Protein AF-A0A1T2KZH2-F1 (afdb_monomer)

Radius of gyration: 18.53 Å; Cα contacts (8 Å, |Δi|>4): 78; chains: 1; bounding box: 39×25×58 Å

Structure (mmCIF, N/CA/C/O backbone):
data_AF-A0A1T2KZH2-F1
#
_entry.id   AF-A0A1T2KZH2-F1
#
loop_
_atom_site.group_PDB
_atom_site.id
_atom_site.type_symbol
_atom_site.label_atom_id
_atom_site.label_alt_id
_atom_site.label_comp_id
_atom_site.label_asym_id
_atom_site.label_entity_id
_atom_site.label_seq_id
_atom_site.pdbx_PDB_ins_code
_atom_site.Cartn_x
_atom_site.Cartn_y
_atom_site.Cartn_z
_atom_site.occupancy
_atom_site.B_iso_or_equiv
_atom_site.auth_seq_id
_atom_site.auth_comp_id
_atom_site.auth_asym_id
_atom_site.auth_atom_id
_atom_site.pdbx_PDB_model_num
ATOM 1 N N . MET A 1 1 ? -8.357 6.797 -30.027 1.00 41.06 1 MET A N 1
ATOM 2 C CA . MET A 1 1 ? -7.483 7.976 -30.223 1.00 41.06 1 MET A CA 1
ATOM 3 C C . MET A 1 1 ? -6.919 8.495 -28.889 1.00 41.06 1 MET A C 1
ATOM 5 O O . MET A 1 1 ? -6.989 9.684 -28.628 1.00 41.06 1 MET A O 1
ATOM 9 N N . ILE A 1 2 ? -6.369 7.620 -28.033 1.00 44.28 2 ILE A N 1
ATOM 10 C CA . ILE A 1 2 ? -5.669 8.011 -26.780 1.00 44.28 2 ILE A CA 1
ATOM 11 C C . ILE A 1 2 ? -4.245 7.405 -26.737 1.00 44.28 2 ILE A C 1
ATOM 13 O O . ILE A 1 2 ? -3.409 7.819 -25.947 1.00 44.28 2 ILE A O 1
ATOM 17 N N . ALA A 1 3 ? -3.927 6.468 -27.640 1.00 39.88 3 ALA A N 1
ATOM 18 C CA . ALA A 1 3 ? -2.629 5.795 -27.687 1.00 39.88 3 ALA A CA 1
ATOM 19 C C . ALA A 1 3 ? -1.489 6.680 -28.234 1.00 39.88 3 ALA A C 1
ATOM 21 O O . ALA A 1 3 ? -0.339 6.484 -27.859 1.00 39.88 3 ALA A O 1
ATOM 22 N N . ASP A 1 4 ? -1.804 7.688 -29.054 1.00 39.19 4 ASP A N 1
ATOM 23 C CA . ASP A 1 4 ? -0.787 8.501 -29.741 1.00 39.19 4 ASP A CA 1
ATOM 24 C C . ASP A 1 4 ? -0.256 9.678 -28.904 1.00 39.19 4 ASP A C 1
ATOM 26 O O . ASP A 1 4 ? 0.669 10.361 -29.329 1.00 39.19 4 ASP A O 1
ATOM 30 N N . GLN A 1 5 ? -0.806 9.925 -27.708 1.00 44.72 5 GLN A N 1
ATOM 31 C CA . GLN A 1 5 ? -0.336 11.000 -26.817 1.00 44.72 5 GLN A CA 1
ATOM 32 C C . GLN A 1 5 ? 0.676 10.533 -25.761 1.00 44.72 5 GLN A C 1
ATOM 34 O O . GLN A 1 5 ? 1.240 11.366 -25.061 1.00 44.72 5 GLN A O 1
ATOM 39 N N . ILE A 1 6 ? 0.936 9.226 -25.649 1.00 50.56 6 ILE A N 1
ATOM 40 C CA . ILE A 1 6 ? 1.864 8.666 -24.647 1.00 50.56 6 ILE A CA 1
ATOM 41 C C . ILE A 1 6 ? 3.301 8.560 -25.201 1.00 50.56 6 ILE A C 1
ATOM 43 O O . ILE A 1 6 ? 4.255 8.428 -24.442 1.00 50.56 6 ILE A O 1
ATOM 47 N N . TYR A 1 7 ? 3.485 8.662 -26.522 1.00 43.28 7 TYR A N 1
ATOM 48 C CA . TYR A 1 7 ? 4.740 8.323 -27.206 1.00 43.28 7 TYR A CA 1
ATOM 49 C C . TYR A 1 7 ? 5.590 9.523 -27.655 1.00 43.28 7 TYR A C 1
ATOM 51 O O . TYR A 1 7 ? 6.312 9.437 -28.646 1.00 43.28 7 TYR A O 1
ATOM 59 N N . ASN A 1 8 ? 5.586 10.623 -26.900 1.00 46.41 8 ASN A N 1
ATOM 60 C CA . ASN A 1 8 ? 6.708 11.559 -26.960 1.00 46.41 8 ASN A CA 1
ATOM 61 C C . ASN A 1 8 ? 7.781 11.064 -25.984 1.00 46.41 8 ASN A C 1
ATOM 63 O O . ASN A 1 8 ? 7.705 11.275 -24.778 1.00 46.41 8 ASN A O 1
ATOM 67 N N . MET A 1 9 ? 8.789 10.370 -26.517 1.00 45.16 9 MET A N 1
ATOM 68 C CA . MET A 1 9 ? 9.923 9.786 -25.780 1.00 45.16 9 MET A CA 1
ATOM 69 C C . MET A 1 9 ? 10.844 10.819 -25.081 1.00 45.16 9 MET A C 1
ATOM 71 O O . MET A 1 9 ? 11.947 10.472 -24.668 1.00 45.16 9 MET A O 1
ATOM 75 N N . GLU A 1 10 ? 10.400 12.066 -24.916 1.00 46.16 10 GLU A N 1
ATOM 76 C CA . GLU A 1 10 ? 11.079 13.119 -24.150 1.00 46.16 10 GLU A CA 1
ATOM 77 C C . GLU A 1 10 ? 10.524 13.264 -22.713 1.00 46.16 10 GLU A C 1
ATOM 79 O O . GLU A 1 10 ? 11.166 13.883 -21.866 1.00 46.16 10 GLU A O 1
ATOM 84 N N . ASP A 1 11 ? 9.406 12.605 -22.374 1.00 49.41 11 ASP A N 1
ATOM 85 C CA . ASP A 1 11 ? 8.724 12.737 -21.074 1.00 49.41 11 ASP A CA 1
ATOM 86 C C . ASP A 1 11 ? 9.118 11.661 -20.035 1.00 49.41 11 ASP A C 1
ATOM 88 O O . ASP A 1 11 ? 8.277 11.096 -19.328 1.00 49.41 11 ASP A O 1
ATOM 92 N N . GLY A 1 12 ? 10.420 11.394 -19.879 1.00 52.72 12 GLY A N 1
ATOM 93 C CA . GLY A 1 12 ? 10.960 10.530 -18.810 1.00 52.72 12 GLY A CA 1
ATOM 94 C C . GLY A 1 12 ? 10.421 10.811 -17.384 1.00 52.72 12 GLY A C 1
ATOM 95 O O . GLY A 1 12 ? 10.177 9.856 -16.640 1.00 52.72 12 GLY A O 1
ATOM 96 N N . PRO A 1 13 ? 10.152 12.075 -16.988 1.00 58.41 13 PRO A N 1
ATOM 97 C CA . PRO A 1 13 ? 9.546 12.392 -15.691 1.00 58.41 13 PRO A CA 1
ATOM 98 C C . PRO A 1 13 ? 8.093 11.911 -15.536 1.00 58.41 13 PRO A C 1
ATOM 100 O O . PRO A 1 13 ? 7.669 11.604 -14.423 1.00 58.41 13 PRO A O 1
ATOM 103 N N . CYS A 1 14 ? 7.324 11.827 -16.629 1.00 70.25 14 CYS A N 1
ATOM 104 C CA . CYS A 1 14 ? 5.892 11.519 -16.585 1.00 70.25 14 CYS A CA 1
ATOM 105 C C . CYS A 1 14 ? 5.637 10.036 -16.277 1.00 70.25 14 CYS A C 1
ATOM 107 O O . CYS A 1 14 ? 4.816 9.709 -15.420 1.00 70.25 14 CYS A O 1
ATOM 109 N N . VAL A 1 15 ? 6.402 9.138 -16.911 1.00 76.69 15 VAL A N 1
ATOM 110 C CA . VAL A 1 15 ? 6.284 7.687 -16.690 1.00 76.69 15 VAL A CA 1
ATOM 111 C C . VAL A 1 15 ? 6.757 7.306 -15.289 1.00 76.69 15 VAL A C 1
ATOM 113 O O . VAL A 1 15 ? 6.069 6.558 -14.605 1.00 76.69 15 VAL A O 1
ATOM 116 N N . SER A 1 16 ? 7.886 7.851 -14.819 1.00 80.44 16 SER A N 1
ATOM 117 C CA . SER A 1 16 ? 8.362 7.569 -13.456 1.00 80.44 16 SER A CA 1
ATOM 118 C C . SER A 1 16 ? 7.339 7.987 -12.405 1.00 80.44 16 SER A C 1
ATOM 120 O O . SER A 1 16 ? 7.079 7.224 -11.480 1.00 80.44 16 SER A O 1
ATOM 122 N N . ARG A 1 17 ? 6.727 9.169 -12.566 1.00 85.19 17 ARG A N 1
ATOM 123 C CA . ARG A 1 17 ? 5.707 9.654 -11.636 1.00 85.19 17 ARG A CA 1
ATOM 124 C C . ARG A 1 17 ? 4.473 8.755 -11.635 1.00 85.19 17 ARG A C 1
ATOM 126 O O . ARG A 1 17 ? 4.017 8.382 -10.565 1.00 85.19 17 ARG A O 1
ATOM 133 N N . LEU A 1 18 ? 3.981 8.358 -12.811 1.00 85.88 18 LEU A N 1
ATOM 134 C CA . LEU A 1 18 ? 2.856 7.423 -12.926 1.00 85.88 18 LEU A CA 1
ATOM 135 C C . LEU A 1 18 ? 3.136 6.104 -12.189 1.00 85.88 18 LEU A C 1
ATOM 137 O O . LEU A 1 18 ? 2.255 5.555 -11.530 1.00 85.88 18 LEU A O 1
ATOM 141 N N . LEU A 1 19 ? 4.359 5.586 -12.300 1.00 88.50 19 LEU A N 1
ATOM 142 C CA . LEU A 1 19 ? 4.765 4.344 -11.646 1.00 88.50 19 LEU A CA 1
ATOM 143 C C . LEU A 1 19 ? 4.886 4.503 -10.127 1.00 88.50 19 LEU A C 1
ATOM 145 O O . LEU A 1 19 ? 4.375 3.660 -9.392 1.00 88.50 19 LEU A O 1
ATOM 149 N N . ASP A 1 20 ? 5.489 5.596 -9.658 1.00 89.69 20 ASP A N 1
ATOM 150 C CA . ASP A 1 20 ? 5.569 5.914 -8.230 1.00 89.69 20 ASP A CA 1
ATOM 151 C C . ASP A 1 20 ? 4.158 6.091 -7.626 1.00 89.69 20 ASP A C 1
ATOM 153 O O . ASP A 1 20 ? 3.851 5.497 -6.591 1.00 89.69 20 ASP A O 1
ATOM 157 N N . GLU A 1 21 ? 3.257 6.798 -8.320 1.00 90.62 21 GLU A N 1
ATOM 158 C CA . GLU A 1 21 ? 1.844 6.948 -7.940 1.00 90.62 21 GLU A CA 1
ATOM 159 C C . GLU A 1 21 ? 1.105 5.601 -7.924 1.00 90.62 21 GLU A C 1
ATOM 161 O O . GLU A 1 21 ? 0.334 5.321 -7.005 1.00 90.62 21 GLU A O 1
ATOM 166 N N . THR A 1 22 ? 1.355 4.735 -8.910 1.00 91.50 22 THR A N 1
ATOM 167 C CA . THR A 1 22 ? 0.739 3.400 -8.979 1.00 91.50 22 THR A CA 1
ATOM 168 C C . THR A 1 22 ? 1.176 2.538 -7.797 1.00 91.50 22 THR A C 1
ATOM 170 O O . THR A 1 22 ? 0.344 1.891 -7.159 1.00 91.50 22 THR A O 1
ATOM 173 N N . PHE A 1 23 ? 2.468 2.560 -7.464 1.00 93.19 23 PHE A N 1
ATOM 174 C CA . PHE A 1 23 ? 3.012 1.841 -6.315 1.00 93.19 23 PHE A CA 1
ATOM 175 C C . PHE A 1 23 ? 2.408 2.355 -5.001 1.00 93.19 23 PHE A C 1
ATOM 177 O O . PHE A 1 23 ? 1.933 1.563 -4.185 1.00 93.19 23 PHE A O 1
ATOM 184 N N . LEU A 1 24 ? 2.330 3.679 -4.835 1.00 94.44 24 LEU A N 1
ATOM 185 C CA . LEU A 1 24 ? 1.715 4.318 -3.672 1.00 94.44 24 LEU A CA 1
ATOM 186 C C . LEU A 1 24 ? 0.228 3.957 -3.532 1.00 94.44 24 LEU A C 1
ATOM 188 O O . LEU A 1 24 ? -0.232 3.621 -2.441 1.00 94.44 24 LEU A O 1
ATOM 192 N N . CYS A 1 25 ? -0.519 3.944 -4.639 1.00 94.88 25 CYS A N 1
ATOM 193 C CA . CYS A 1 25 ? -1.924 3.539 -4.660 1.00 94.88 25 CYS A CA 1
ATOM 194 C C . CYS A 1 25 ? -2.124 2.079 -4.232 1.00 94.88 25 CYS A C 1
ATOM 196 O O . CYS A 1 25 ? -3.107 1.765 -3.558 1.00 94.88 25 CYS A O 1
ATOM 198 N N . LEU A 1 26 ? -1.221 1.174 -4.619 1.00 95.75 26 LEU A N 1
ATOM 199 C CA . LEU A 1 26 ? -1.290 -0.226 -4.195 1.00 95.75 26 LEU A CA 1
ATOM 200 C C . LEU A 1 26 ? -1.054 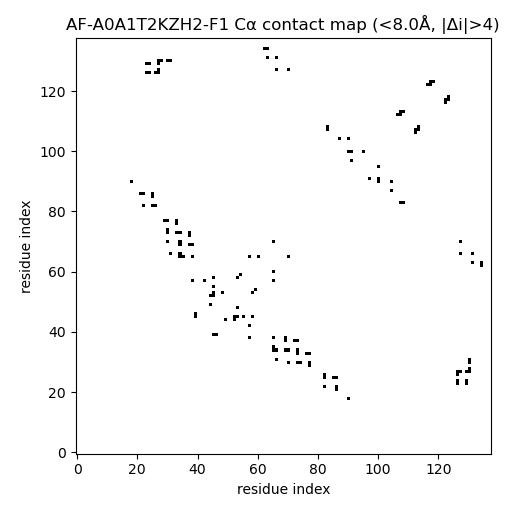-0.370 -2.688 1.00 95.75 26 LEU A C 1
ATOM 202 O O . LEU A 1 26 ? -1.803 -1.100 -2.037 1.00 95.75 26 LEU A O 1
ATOM 206 N N . TYR A 1 27 ? -0.097 0.373 -2.124 1.00 96.25 27 TYR A N 1
ATOM 207 C CA . TYR A 1 27 ? 0.084 0.434 -0.670 1.00 96.25 27 TYR A CA 1
ATOM 208 C C . TYR A 1 27 ? -1.135 1.024 0.034 1.00 96.25 27 TYR A C 1
ATOM 210 O O . TYR A 1 27 ? -1.607 0.446 1.007 1.00 96.25 27 TYR A O 1
ATOM 218 N N . ALA A 1 28 ? -1.695 2.126 -0.469 1.00 96.25 28 ALA A N 1
ATOM 219 C CA . ALA A 1 28 ? -2.869 2.755 0.135 1.00 96.25 28 ALA A CA 1
ATOM 220 C C . ALA A 1 28 ? -4.062 1.788 0.185 1.00 96.25 28 ALA A C 1
ATOM 222 O O . ALA A 1 28 ? -4.736 1.681 1.209 1.00 96.25 28 ALA A O 1
ATOM 223 N N . LYS A 1 29 ? -4.285 1.014 -0.885 1.00 95.94 29 LYS A N 1
ATOM 224 C CA . LYS A 1 29 ? -5.296 -0.055 -0.899 1.00 95.94 29 LYS A CA 1
ATOM 225 C C . LYS A 1 29 ? -5.010 -1.119 0.155 1.00 95.94 29 LYS A C 1
ATOM 227 O O . LYS A 1 29 ? -5.909 -1.448 0.921 1.00 95.94 29 LYS A O 1
ATOM 232 N N . ALA A 1 30 ? -3.774 -1.608 0.229 1.00 96.19 30 ALA A N 1
ATOM 233 C CA . ALA A 1 30 ? -3.389 -2.623 1.205 1.00 96.19 30 ALA A CA 1
ATOM 234 C C . ALA A 1 30 ? -3.547 -2.134 2.655 1.00 96.19 30 ALA A C 1
ATOM 236 O O . ALA A 1 30 ? -4.035 -2.882 3.501 1.00 96.19 30 ALA A O 1
ATOM 237 N N . VAL A 1 31 ? -3.228 -0.865 2.932 1.00 95.94 31 VAL A N 1
ATOM 238 C CA . VAL A 1 31 ? -3.489 -0.233 4.233 1.00 95.94 31 VAL A CA 1
ATOM 239 C C . VAL A 1 31 ? -4.978 -0.306 4.564 1.00 95.94 31 VAL A C 1
ATOM 241 O O . VAL A 1 31 ? -5.358 -0.807 5.620 1.00 95.94 31 VAL A O 1
ATOM 244 N N . LEU A 1 32 ? -5.842 0.140 3.650 1.00 93.81 32 LEU A N 1
ATOM 245 C CA . LEU A 1 32 ? -7.289 0.146 3.874 1.00 93.81 32 LEU A CA 1
ATOM 246 C C . LEU A 1 32 ? -7.904 -1.260 3.953 1.00 93.81 32 LEU A C 1
ATOM 248 O O . LEU A 1 32 ? -8.932 -1.430 4.600 1.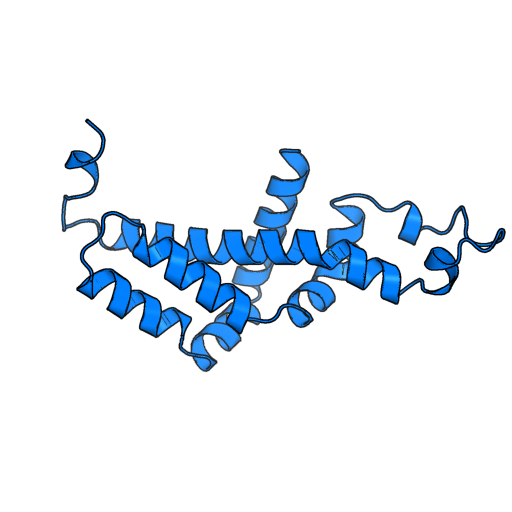00 93.81 32 LEU A O 1
ATOM 252 N N . GLU A 1 33 ? -7.303 -2.260 3.310 1.00 92.94 33 GLU A N 1
ATOM 253 C CA . GLU A 1 33 ? -7.724 -3.664 3.398 1.00 92.94 33 GLU A CA 1
ATOM 254 C C . GLU A 1 33 ? -7.335 -4.298 4.747 1.00 92.94 33 GLU A C 1
ATOM 256 O O . GLU A 1 33 ? -8.097 -5.096 5.298 1.00 92.94 33 GLU A O 1
ATOM 261 N N . ASN A 1 34 ? -6.183 -3.920 5.313 1.00 93.00 34 ASN A N 1
ATOM 262 C CA . ASN A 1 34 ? -5.643 -4.520 6.540 1.00 93.00 34 ASN A CA 1
ATOM 263 C C . ASN A 1 34 ? -6.037 -3.793 7.832 1.00 93.00 34 ASN A C 1
ATOM 265 O O . ASN A 1 34 ? -5.984 -4.384 8.913 1.00 93.00 34 ASN A O 1
ATOM 269 N N . ILE A 1 35 ? -6.481 -2.540 7.738 1.00 90.31 35 ILE A N 1
ATOM 270 C CA . ILE A 1 35 ? -6.810 -1.691 8.890 1.00 90.31 35 ILE A CA 1
ATOM 271 C C . ILE A 1 35 ? -7.836 -2.306 9.849 1.00 90.31 35 ILE A C 1
ATOM 273 O O . ILE A 1 35 ? -7.694 -2.213 11.069 1.00 90.31 35 ILE A O 1
ATOM 277 N N . ASP A 1 36 ? -8.848 -2.991 9.315 1.00 84.56 36 ASP A N 1
ATOM 278 C CA . ASP A 1 36 ? -9.872 -3.643 10.126 1.00 84.56 36 ASP A CA 1
ATOM 279 C C . ASP A 1 36 ? -9.331 -4.881 10.845 1.00 84.56 36 ASP A C 1
ATOM 281 O O . ASP A 1 36 ? -9.791 -5.198 11.942 1.00 84.56 36 ASP A O 1
ATOM 285 N N . ASN A 1 37 ? -8.358 -5.580 10.257 1.00 86.06 37 ASN A N 1
ATOM 286 C CA . ASN A 1 37 ? -7.743 -6.752 10.875 1.00 86.06 37 ASN A CA 1
ATOM 287 C C . ASN A 1 37 ? -6.855 -6.337 12.051 1.00 86.06 37 ASN A C 1
ATOM 289 O O . ASN A 1 37 ? -6.998 -6.886 13.142 1.00 86.06 37 ASN A O 1
ATOM 293 N N . VAL A 1 38 ? -6.013 -5.316 11.861 1.00 87.44 38 VAL A N 1
ATOM 294 C CA . VAL A 1 38 ? -5.179 -4.758 12.939 1.00 87.44 38 VAL A CA 1
ATOM 295 C C . VAL A 1 38 ? -6.053 -4.200 14.063 1.00 87.44 38 VAL A C 1
ATOM 297 O O . VAL A 1 38 ? -5.884 -4.572 15.223 1.00 87.44 38 VAL A O 1
ATOM 300 N N . SER A 1 39 ? -7.073 -3.404 13.727 1.00 83.25 39 SER A N 1
ATOM 301 C CA . SER A 1 39 ? -8.017 -2.864 14.713 1.00 83.25 39 SER A CA 1
ATOM 302 C C . SER A 1 39 ? -8.710 -3.965 15.537 1.00 83.25 39 SER A C 1
ATOM 304 O O . SER A 1 39 ? -8.855 -3.829 16.754 1.00 83.25 39 SER A O 1
ATOM 306 N N . LYS A 1 40 ? -9.092 -5.090 14.913 1.00 78.81 40 LYS A N 1
ATOM 307 C CA . LYS A 1 40 ? -9.687 -6.245 15.614 1.00 78.81 40 LYS A CA 1
ATOM 308 C C . LYS A 1 40 ? -8.699 -6.958 16.536 1.00 78.81 40 LYS A C 1
ATOM 310 O O . LYS A 1 40 ? -9.113 -7.388 17.611 1.00 78.81 40 LYS A O 1
ATOM 315 N N . ASN A 1 41 ? -7.426 -7.068 16.156 1.00 80.38 41 ASN A N 1
ATOM 316 C CA . ASN A 1 41 ? -6.401 -7.703 16.993 1.00 80.38 41 ASN A CA 1
ATOM 317 C C . ASN A 1 41 ? -6.191 -6.943 18.311 1.00 80.38 41 ASN A C 1
ATOM 319 O O . ASN A 1 41 ? -6.091 -7.567 19.368 1.00 80.38 41 ASN A O 1
ATOM 323 N N . HIS A 1 42 ? -6.231 -5.607 18.272 1.00 76.25 42 HIS A N 1
ATOM 324 C CA . HIS A 1 42 ? -6.156 -4.765 19.475 1.00 76.25 42 HIS A CA 1
ATOM 325 C C . HIS A 1 42 ? -7.393 -4.832 20.366 1.00 76.25 42 HIS A C 1
ATOM 327 O O . HIS A 1 42 ? -7.308 -4.527 21.553 1.00 76.25 42 HIS A O 1
ATOM 333 N N . CYS A 1 43 ? -8.539 -5.271 19.836 1.00 70.44 43 CYS A N 1
ATOM 334 C CA . CYS A 1 43 ? -9.723 -5.532 20.647 1.00 70.44 43 CYS A CA 1
ATOM 335 C C . CYS A 1 43 ? -10.311 -6.927 20.425 1.00 70.44 43 CYS A C 1
ATOM 337 O O . CYS A 1 43 ? -11.474 -7.089 20.043 1.00 70.44 43 CYS A O 1
ATOM 339 N N . TYR A 1 44 ? -9.538 -7.957 20.769 1.00 60.34 44 TYR A N 1
ATOM 340 C CA . TYR A 1 44 ? -10.014 -9.344 20.769 1.00 60.34 44 TYR A CA 1
ATOM 341 C C . TYR A 1 44 ? -11.314 -9.524 21.584 1.00 60.34 44 TYR A C 1
ATOM 343 O O . TYR A 1 44 ? -12.229 -10.227 21.159 1.00 60.34 44 TYR A O 1
ATOM 351 N N . GLY A 1 45 ? -11.452 -8.816 22.715 1.00 55.97 45 GLY A N 1
ATOM 352 C CA . GLY A 1 45 ? -12.668 -8.809 23.545 1.00 55.97 45 GLY A CA 1
ATOM 353 C C . GLY A 1 45 ? -13.899 -8.174 22.878 1.00 55.97 45 GLY A C 1
ATOM 354 O O . GLY A 1 45 ? -15.029 -8.546 23.194 1.00 55.97 45 GLY A O 1
ATOM 355 N N . CYS A 1 46 ? -13.693 -7.258 21.929 1.00 58.22 46 CYS A N 1
ATOM 356 C CA . CYS A 1 46 ? -14.749 -6.671 21.108 1.00 58.22 46 CYS A CA 1
ATOM 357 C C . CYS A 1 46 ? -15.225 -7.632 20.013 1.00 58.22 46 CYS A C 1
ATOM 359 O O . CYS A 1 46 ? -16.418 -7.705 19.728 1.00 58.22 46 CYS A O 1
ATOM 361 N N . ALA A 1 47 ? -14.302 -8.393 19.413 1.00 55.69 47 ALA A N 1
ATOM 362 C CA . ALA A 1 47 ? -14.600 -9.337 18.335 1.00 55.69 47 ALA A CA 1
ATOM 363 C C . ALA A 1 47 ? -15.516 -10.492 18.785 1.00 55.69 47 ALA A C 1
ATOM 365 O O . ALA A 1 47 ? -16.300 -11.007 17.990 1.00 55.69 47 ALA A O 1
ATOM 366 N N . VAL A 1 48 ? -15.465 -10.862 20.069 1.00 63.53 48 VAL A N 1
ATOM 367 C CA . VAL A 1 48 ? -16.330 -11.890 20.678 1.00 63.53 48 VAL A CA 1
ATOM 368 C C . VAL A 1 48 ? -17.683 -11.354 21.175 1.00 63.53 48 VAL A C 1
ATOM 370 O O . VAL A 1 48 ? -18.415 -12.083 21.842 1.00 63.53 48 VAL A O 1
ATOM 373 N N . ASN A 1 49 ? -18.047 -10.106 20.840 1.00 58.16 49 ASN A N 1
ATOM 374 C CA . ASN A 1 49 ? -19.358 -9.501 21.126 1.00 58.16 49 ASN A CA 1
ATOM 375 C C . ASN A 1 49 ? -19.776 -9.582 22.610 1.00 58.16 49 ASN A C 1
ATOM 377 O O . ASN A 1 49 ? -20.951 -9.750 22.946 1.00 58.16 49 ASN A O 1
ATOM 381 N N . HIS A 1 50 ? -18.809 -9.470 23.525 1.00 59.75 50 HIS A N 1
ATOM 382 C CA . HIS A 1 50 ? -19.113 -9.462 24.950 1.00 59.75 50 HIS A CA 1
ATOM 383 C C . HIS A 1 50 ? -19.965 -8.225 25.290 1.00 59.75 50 HIS A C 1
ATOM 385 O O . HIS A 1 50 ? -19.642 -7.114 24.873 1.00 59.75 50 HIS A O 1
ATOM 391 N N . LEU A 1 51 ? -21.044 -8.393 26.064 1.00 59.38 51 LEU A N 1
ATOM 392 C CA . LEU A 1 51 ? -22.032 -7.333 26.352 1.00 59.38 51 LEU A CA 1
ATOM 393 C C . LEU A 1 51 ? -21.426 -6.056 26.965 1.00 59.38 51 LEU A C 1
ATOM 395 O O . LEU A 1 51 ? -21.977 -4.973 26.798 1.00 59.38 51 LEU A O 1
ATOM 399 N N . SER A 1 52 ? -20.283 -6.161 27.648 1.00 62.41 52 SER A N 1
ATOM 400 C CA . SER A 1 52 ? -19.557 -5.006 28.198 1.00 62.41 52 SER A CA 1
ATOM 401 C C . SER A 1 52 ? -18.735 -4.221 27.165 1.00 62.41 52 SER A C 1
ATOM 403 O O . SER A 1 52 ? -18.238 -3.148 27.488 1.00 62.41 52 SER A O 1
ATOM 405 N N . GLN A 1 53 ? -18.585 -4.738 25.943 1.00 60.38 53 GLN A N 1
ATOM 406 C CA . GLN A 1 53 ? -17.697 -4.209 24.903 1.00 60.38 53 GLN A CA 1
ATOM 407 C C . GLN A 1 53 ? -18.452 -3.611 23.707 1.00 60.38 53 GLN A C 1
ATOM 409 O O . GLN A 1 53 ? -17.833 -2.998 22.845 1.00 60.38 53 GLN A O 1
ATOM 414 N N . SER A 1 54 ? -19.788 -3.689 23.663 1.00 57.75 54 SER A N 1
ATOM 415 C CA . SER A 1 54 ? -20.609 -3.206 22.536 1.00 57.75 54 SER A CA 1
ATOM 416 C C . SER A 1 54 ? -20.550 -1.687 22.289 1.00 57.75 54 SER A C 1
ATOM 418 O O . SER A 1 54 ? -21.159 -1.198 21.341 1.00 57.75 54 SER A O 1
ATOM 420 N N . LYS A 1 55 ? -19.869 -0.929 23.160 1.00 61.22 55 LYS A N 1
ATOM 421 C CA . LYS A 1 55 ? -19.650 0.524 23.056 1.00 61.22 55 LYS A CA 1
ATOM 422 C C . LYS A 1 55 ? -18.168 0.917 23.125 1.00 61.22 55 LYS A C 1
ATOM 424 O O . LYS A 1 55 ? -17.870 2.080 23.374 1.00 61.22 55 LYS A O 1
ATOM 429 N N . HIS A 1 56 ? -17.246 -0.033 22.973 1.00 65.81 56 HIS A N 1
ATOM 430 C CA . HIS A 1 56 ? -15.820 0.268 23.062 1.00 65.81 56 HIS A CA 1
ATOM 431 C C . HIS A 1 56 ? -15.369 1.108 21.856 1.00 65.81 56 HIS A C 1
ATOM 433 O O . HIS A 1 56 ? -15.759 0.822 20.720 1.00 65.81 56 HIS A O 1
ATOM 439 N N . GLU A 1 57 ? -14.564 2.145 22.100 1.00 64.94 57 GLU A N 1
ATOM 440 C CA . GLU A 1 57 ? -14.232 3.180 21.105 1.00 64.94 57 GLU A CA 1
ATOM 441 C C . GLU A 1 57 ? -13.635 2.596 19.819 1.00 64.94 57 GLU A C 1
ATOM 443 O O . GLU A 1 57 ? -14.018 2.999 18.724 1.00 64.94 57 GLU A O 1
ATOM 448 N N . CYS A 1 58 ? -12.817 1.548 19.928 1.00 65.06 58 CYS A N 1
ATOM 449 C CA . CYS A 1 58 ? -12.200 0.898 18.770 1.00 65.06 58 CYS A CA 1
ATOM 450 C C . CYS A 1 58 ? -13.199 0.212 17.809 1.00 65.06 58 CYS A C 1
ATOM 452 O O . CYS A 1 58 ? -12.875 0.019 16.640 1.00 65.06 58 CYS A O 1
ATOM 454 N N . ILE A 1 59 ? -14.405 -0.168 18.266 1.00 64.25 59 ILE A N 1
ATOM 455 C CA . ILE A 1 59 ? -15.483 -0.690 17.396 1.00 64.25 59 ILE A CA 1
ATOM 456 C C . ILE A 1 59 ? -16.190 0.464 16.682 1.00 64.25 59 ILE A C 1
ATOM 458 O O . ILE A 1 59 ? -16.665 0.320 15.555 1.00 64.25 59 ILE A O 1
ATOM 462 N N . MET A 1 60 ? -16.290 1.600 17.369 1.00 69.44 60 MET A N 1
ATOM 463 C CA . MET A 1 60 ? -17.040 2.763 16.915 1.00 69.44 60 MET A CA 1
ATOM 464 C C . MET A 1 60 ? -16.251 3.599 15.910 1.00 69.44 60 MET A C 1
ATOM 466 O O . MET A 1 60 ? -16.878 4.291 15.108 1.00 69.44 60 MET A O 1
ATOM 470 N N . TRP A 1 61 ? -14.917 3.501 15.922 1.00 79.25 61 TRP A N 1
ATOM 471 C CA . TRP A 1 61 ? -14.059 4.205 14.978 1.00 79.25 61 TRP A CA 1
ATOM 472 C C . TRP A 1 61 ? -14.335 3.794 13.533 1.00 79.25 61 TRP A C 1
ATOM 474 O O . TRP A 1 61 ? -14.436 2.608 13.198 1.00 79.25 61 TRP A O 1
ATOM 484 N N . LYS A 1 62 ? -14.430 4.787 12.648 1.00 79.81 62 LYS A N 1
ATOM 485 C CA . LYS A 1 62 ? -14.665 4.578 11.214 1.00 79.81 62 LYS A CA 1
ATOM 486 C C . LYS A 1 62 ? -13.623 5.298 10.378 1.00 79.81 62 LYS A C 1
ATOM 488 O O . LYS A 1 62 ? -13.161 6.372 10.743 1.00 79.81 62 LYS A O 1
ATOM 493 N N . GLY A 1 63 ? -13.306 4.711 9.222 1.00 84.06 63 GLY A N 1
ATOM 494 C CA . GLY A 1 63 ? -12.495 5.347 8.184 1.00 84.06 63 GLY A CA 1
ATOM 495 C C . GLY A 1 63 ? -11.209 5.965 8.734 1.00 84.06 63 GLY A C 1
ATOM 496 O O . GLY A 1 63 ? -10.315 5.249 9.181 1.00 84.06 63 GLY A O 1
ATOM 497 N N . GLU A 1 64 ? -11.145 7.296 8.706 1.00 89.88 64 GLU A N 1
ATOM 498 C CA . GLU A 1 64 ? -9.977 8.087 9.104 1.00 89.88 64 GLU A CA 1
ATOM 499 C C . GLU A 1 64 ? -9.580 7.911 10.573 1.00 89.88 64 GLU A C 1
ATOM 501 O O . GLU A 1 64 ? -8.395 7.946 10.880 1.00 89.88 64 GLU A O 1
ATOM 506 N N . GLU A 1 65 ? -10.529 7.671 11.483 1.00 88.00 65 GLU A N 1
ATOM 507 C CA . GLU A 1 65 ? -10.223 7.500 12.911 1.00 88.00 65 GLU A CA 1
ATOM 508 C C . GLU A 1 65 ? -9.384 6.240 13.142 1.00 88.00 65 GLU A C 1
ATOM 510 O O . GLU A 1 65 ? -8.365 6.270 13.831 1.00 88.00 65 GLU A O 1
ATOM 515 N N . LYS A 1 66 ? -9.767 5.136 12.487 1.00 88.50 66 LYS A N 1
ATOM 516 C CA . LYS A 1 66 ? -8.978 3.900 12.501 1.00 88.50 66 LYS A CA 1
ATOM 517 C C . LYS A 1 66 ? -7.625 4.106 11.834 1.00 88.50 66 LYS A C 1
ATOM 519 O O . LYS A 1 66 ? -6.637 3.539 12.292 1.00 88.50 66 LYS A O 1
ATOM 524 N N . LEU A 1 67 ? -7.585 4.897 10.759 1.00 92.06 67 LEU A N 1
ATOM 525 C CA . LEU A 1 67 ? -6.356 5.126 10.007 1.00 92.06 67 LEU A CA 1
ATOM 526 C C . LEU A 1 67 ? -5.374 5.885 10.886 1.00 92.06 67 LEU A C 1
ATOM 528 O O . LEU A 1 67 ? -4.266 5.414 11.098 1.00 92.06 67 LEU A O 1
ATOM 532 N N . SER A 1 68 ? -5.816 6.978 11.500 1.00 92.50 68 SER A N 1
ATOM 533 C CA . SER A 1 68 ? -5.004 7.754 12.429 1.00 92.50 68 SER A CA 1
ATOM 534 C C . SER A 1 68 ? -4.503 6.927 13.616 1.00 92.50 68 SER A C 1
ATOM 536 O O . SER A 1 68 ? -3.392 7.172 14.078 1.00 92.50 68 SER A O 1
ATOM 538 N N . ALA A 1 69 ? -5.299 5.981 14.121 1.00 89.69 69 ALA A N 1
ATOM 539 C CA . ALA A 1 69 ? -4.932 5.175 15.284 1.00 89.69 69 ALA A CA 1
ATOM 540 C C . ALA A 1 69 ? -3.943 4.043 14.961 1.00 89.69 69 ALA A C 1
ATOM 542 O O . ALA A 1 69 ? -3.060 3.763 15.768 1.00 89.69 69 ALA A O 1
ATOM 543 N N . TYR A 1 70 ? -4.088 3.389 13.803 1.00 92.00 70 TYR A N 1
ATOM 544 C CA . TYR A 1 70 ? -3.385 2.135 13.500 1.00 92.00 70 TYR A CA 1
ATOM 545 C C . TYR A 1 70 ? -2.432 2.211 12.303 1.00 92.00 70 TYR A C 1
ATOM 547 O O . TYR A 1 70 ? -1.844 1.195 11.949 1.00 92.00 70 TYR A O 1
ATOM 555 N N . PHE A 1 71 ? -2.251 3.379 11.677 1.00 94.62 71 PHE A N 1
ATOM 556 C CA . PHE A 1 71 ? -1.492 3.511 10.427 1.00 94.62 71 PHE A CA 1
ATOM 557 C C . PHE A 1 71 ? -0.118 2.834 10.453 1.00 94.62 71 PHE A C 1
ATOM 559 O O . PHE A 1 71 ? 0.148 2.003 9.591 1.00 94.62 71 PHE A O 1
ATOM 566 N N . SER A 1 72 ? 0.730 3.154 11.437 1.00 93.44 72 SER A N 1
ATOM 567 C CA . SER A 1 72 ? 2.099 2.617 11.503 1.00 93.44 72 SER A CA 1
ATOM 568 C C . SER A 1 72 ? 2.108 1.091 11.559 1.00 93.44 72 SER A C 1
ATOM 570 O O . SER A 1 72 ? 2.801 0.447 10.786 1.00 93.44 72 SER A O 1
ATOM 572 N N . GLU A 1 73 ? 1.285 0.507 12.426 1.00 93.75 73 GLU A N 1
ATOM 573 C CA . GLU A 1 73 ? 1.222 -0.945 12.590 1.00 93.75 73 GLU A CA 1
ATOM 574 C C . GLU A 1 73 ? 0.620 -1.640 11.368 1.00 93.75 73 GLU A C 1
ATOM 576 O O . GLU A 1 73 ? 1.043 -2.730 10.990 1.00 93.75 73 GLU A O 1
ATOM 581 N N . VAL A 1 74 ? -0.354 -1.001 10.717 1.00 94.19 74 VAL A N 1
ATOM 582 C CA . VAL A 1 74 ? -0.898 -1.504 9.458 1.00 94.19 74 VAL A CA 1
ATOM 583 C C . VAL A 1 74 ? 0.181 -1.511 8.382 1.00 94.19 74 VAL A C 1
ATOM 585 O O . VAL A 1 74 ? 0.303 -2.522 7.697 1.00 94.19 74 VAL A O 1
ATOM 588 N N . VAL A 1 75 ? 0.972 -0.441 8.253 1.00 94.62 75 VAL A N 1
ATOM 589 C CA . VAL A 1 75 ? 2.097 -0.380 7.306 1.00 94.62 75 VAL A CA 1
ATOM 590 C C . VAL A 1 75 ? 3.102 -1.495 7.593 1.00 94.62 75 VAL A C 1
ATOM 592 O O . VAL A 1 75 ? 3.449 -2.230 6.674 1.00 94.62 75 VAL A O 1
ATOM 595 N N . ASP A 1 76 ? 3.469 -1.703 8.859 1.00 92.81 76 ASP A N 1
ATOM 596 C CA . ASP A 1 76 ? 4.402 -2.762 9.270 1.00 92.81 76 ASP A CA 1
ATOM 597 C C . ASP A 1 76 ? 3.852 -4.184 9.0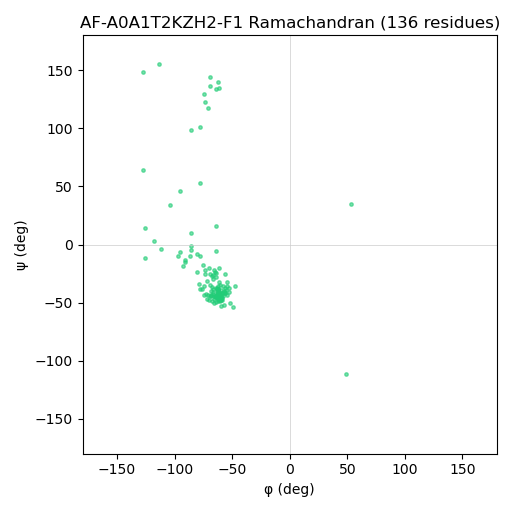35 1.00 92.81 76 ASP A C 1
ATOM 599 O O . ASP A 1 76 ? 4.614 -5.146 8.940 1.00 92.81 76 ASP A O 1
ATOM 603 N N . SER A 1 77 ? 2.527 -4.339 8.941 1.00 93.00 77 SER A N 1
ATOM 604 C CA . SER A 1 77 ? 1.870 -5.630 8.693 1.00 93.00 77 SER A CA 1
ATOM 605 C C . SER A 1 77 ? 1.737 -6.001 7.210 1.00 93.00 77 SER A C 1
ATOM 607 O O . SER A 1 77 ? 1.324 -7.121 6.896 1.00 93.00 77 SER A O 1
ATOM 609 N N . ILE A 1 78 ? 2.033 -5.075 6.291 1.00 94.19 78 ILE A N 1
ATOM 610 C CA . ILE A 1 78 ? 1.894 -5.307 4.849 1.00 94.19 78 ILE A CA 1
ATOM 611 C C . ILE A 1 78 ? 3.030 -6.208 4.351 1.00 94.19 78 ILE A C 1
ATOM 613 O O . ILE A 1 78 ? 4.206 -5.940 4.573 1.00 94.19 78 ILE A O 1
ATOM 617 N N . ASP A 1 79 ? 2.676 -7.268 3.618 1.00 93.50 79 ASP A N 1
ATOM 618 C CA . ASP A 1 79 ? 3.657 -8.067 2.878 1.00 93.50 79 ASP A CA 1
ATOM 619 C C . ASP A 1 79 ? 4.058 -7.340 1.589 1.00 93.50 79 ASP A C 1
ATOM 621 O O . ASP A 1 79 ? 3.343 -7.363 0.580 1.00 93.50 79 ASP A O 1
ATOM 625 N N . ASP A 1 80 ? 5.226 -6.703 1.625 1.00 91.75 80 ASP A N 1
ATOM 626 C CA . ASP A 1 80 ? 5.794 -5.958 0.503 1.00 91.75 80 ASP A CA 1
ATOM 627 C C . ASP A 1 80 ? 5.910 -6.786 -0.781 1.00 91.75 80 ASP A C 1
ATOM 629 O O . ASP A 1 80 ? 5.768 -6.242 -1.878 1.00 91.75 80 ASP A O 1
ATOM 633 N N . ASN A 1 81 ? 6.150 -8.100 -0.684 1.00 92.81 81 ASN A N 1
ATOM 634 C CA . ASN A 1 81 ? 6.309 -8.937 -1.876 1.00 92.81 81 ASN A CA 1
ATOM 635 C C . ASN A 1 81 ? 4.994 -9.040 -2.649 1.00 92.81 81 ASN A C 1
ATOM 637 O O . ASN A 1 81 ? 4.992 -8.949 -3.875 1.00 92.81 81 ASN A O 1
ATOM 641 N N . VAL A 1 82 ? 3.866 -9.121 -1.937 1.00 94.62 82 VAL A N 1
ATOM 642 C CA . VAL A 1 82 ? 2.533 -9.118 -2.552 1.00 94.62 82 VAL A CA 1
ATOM 643 C C . VAL A 1 82 ? 2.278 -7.801 -3.285 1.00 94.62 82 VAL A C 1
ATOM 645 O O . VAL A 1 82 ? 1.674 -7.798 -4.360 1.00 94.62 82 VAL A O 1
ATOM 648 N N . ILE A 1 83 ? 2.740 -6.674 -2.735 1.00 95.38 83 ILE A N 1
ATOM 649 C CA . ILE A 1 83 ? 2.602 -5.372 -3.396 1.00 95.38 83 ILE A CA 1
ATOM 650 C C . ILE A 1 83 ? 3.464 -5.301 -4.654 1.00 95.38 83 ILE A C 1
ATOM 652 O O . ILE A 1 83 ? 2.987 -4.856 -5.698 1.00 95.38 83 ILE A O 1
ATOM 656 N N . VAL A 1 84 ? 4.708 -5.777 -4.580 1.00 94.56 84 VAL A N 1
ATOM 657 C CA . VAL A 1 84 ? 5.630 -5.821 -5.722 1.00 94.56 84 VAL A CA 1
ATOM 658 C C . VAL A 1 84 ? 5.087 -6.700 -6.845 1.00 94.56 84 VAL A C 1
ATOM 660 O O . VAL A 1 84 ? 5.165 -6.297 -8.007 1.00 94.56 84 VAL A O 1
ATOM 663 N N . ASP A 1 85 ? 4.509 -7.856 -6.524 1.00 94.00 85 ASP A N 1
ATOM 664 C CA . ASP A 1 85 ? 3.918 -8.753 -7.517 1.00 94.00 85 ASP A CA 1
ATOM 665 C C . ASP A 1 85 ? 2.723 -8.092 -8.216 1.00 94.00 85 ASP A C 1
ATOM 667 O O . ASP A 1 85 ? 2.710 -7.987 -9.445 1.00 94.00 85 ASP A O 1
ATOM 671 N N . LYS A 1 86 ? 1.779 -7.525 -7.444 1.00 94.50 86 LYS A N 1
ATOM 672 C CA . LYS A 1 86 ? 0.647 -6.753 -7.993 1.00 94.50 86 LYS A CA 1
ATOM 673 C C . LYS A 1 86 ? 1.128 -5.604 -8.878 1.00 94.50 86 LYS A C 1
ATOM 675 O O . LYS A 1 86 ? 0.569 -5.354 -9.940 1.00 94.50 86 LYS A O 1
ATOM 680 N N . PHE A 1 87 ? 2.170 -4.901 -8.452 1.00 93.56 87 PHE A N 1
ATOM 681 C CA . PHE A 1 87 ? 2.732 -3.788 -9.202 1.00 93.56 87 PHE A CA 1
ATOM 682 C C . PHE A 1 87 ? 3.372 -4.232 -10.522 1.00 93.56 87 PHE A C 1
ATOM 684 O O . PHE A 1 87 ? 3.168 -3.589 -11.551 1.00 93.56 87 PHE A O 1
ATOM 691 N N . CYS A 1 88 ? 4.113 -5.342 -10.523 1.00 91.50 88 CYS A N 1
ATOM 692 C CA . CYS A 1 88 ? 4.686 -5.901 -11.747 1.00 91.50 88 CYS A CA 1
ATOM 693 C C . CYS A 1 88 ? 3.594 -6.311 -12.745 1.00 91.50 88 CYS A C 1
ATOM 695 O O . CYS A 1 88 ? 3.747 -6.056 -13.941 1.00 91.50 88 CYS A O 1
ATOM 697 N N . ASP A 1 89 ? 2.487 -6.879 -12.260 1.00 91.00 89 ASP A N 1
ATOM 698 C CA . ASP A 1 89 ? 1.326 -7.211 -13.089 1.00 91.00 89 ASP A CA 1
ATOM 699 C C . ASP A 1 89 ? 0.672 -5.963 -13.702 1.00 91.00 89 ASP A C 1
ATOM 701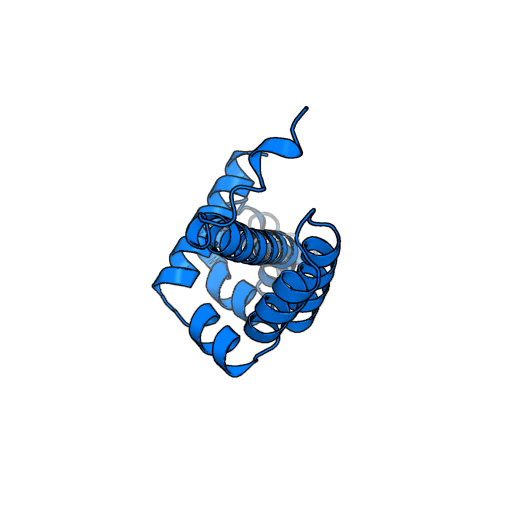 O O . ASP A 1 89 ? 0.284 -5.986 -14.872 1.00 91.00 89 ASP A O 1
ATOM 705 N N . GLU A 1 90 ? 0.564 -4.865 -12.946 1.00 90.25 90 GLU A N 1
ATOM 706 C CA . GLU A 1 90 ? 0.042 -3.588 -13.449 1.00 90.25 90 GLU A CA 1
ATOM 707 C C . GLU A 1 90 ? 0.972 -2.977 -14.508 1.00 90.25 90 GLU A C 1
ATOM 709 O O . GLU A 1 90 ? 0.510 -2.621 -15.593 1.00 90.25 90 GLU A O 1
ATOM 714 N N . ILE A 1 91 ? 2.289 -2.935 -14.262 1.00 88.50 91 ILE A N 1
ATOM 715 C CA . ILE A 1 91 ? 3.268 -2.443 -15.247 1.00 88.50 91 ILE A CA 1
ATOM 716 C C . ILE A 1 91 ? 3.200 -3.249 -16.541 1.00 88.50 91 ILE A C 1
ATOM 718 O O . ILE A 1 91 ? 3.234 -2.667 -17.624 1.00 88.50 91 ILE A O 1
ATOM 722 N N . ALA A 1 92 ? 3.112 -4.578 -16.450 1.00 86.62 92 ALA A N 1
ATOM 723 C CA . ALA A 1 92 ? 3.089 -5.446 -17.624 1.00 86.62 92 ALA A CA 1
ATOM 724 C C . ALA A 1 92 ? 1.889 -5.175 -18.551 1.00 86.62 92 ALA A C 1
ATOM 726 O O . ALA A 1 92 ? 1.931 -5.530 -19.729 1.00 86.62 92 ALA A O 1
ATOM 727 N N . ARG A 1 93 ? 0.827 -4.544 -18.032 1.00 86.94 93 ARG A N 1
ATOM 728 C CA . ARG A 1 93 ? -0.369 -4.144 -18.788 1.00 86.94 93 ARG A CA 1
ATOM 729 C C . ARG A 1 93 ? -0.280 -2.730 -19.358 1.00 86.94 93 ARG A C 1
ATOM 731 O O . ARG A 1 93 ? -1.115 -2.372 -20.191 1.00 86.94 93 ARG A O 1
ATOM 738 N N . LEU A 1 94 ? 0.687 -1.921 -18.924 1.00 84.75 94 LEU A N 1
ATOM 739 C CA . LEU A 1 94 ? 0.858 -0.567 -19.438 1.00 84.75 94 LEU A CA 1
ATOM 740 C C . LEU A 1 94 ? 1.348 -0.605 -20.894 1.00 84.75 94 LEU A C 1
ATOM 742 O O . LEU A 1 94 ? 2.171 -1.451 -21.251 1.00 84.75 94 LEU A O 1
ATOM 746 N N . PRO A 1 95 ? 0.904 0.336 -21.744 1.00 84.38 95 PRO A N 1
ATOM 747 C CA . PRO A 1 95 ? 1.339 0.434 -23.134 1.00 84.38 95 PRO A CA 1
ATOM 748 C C . PRO A 1 95 ? 2.738 1.075 -23.237 1.00 84.38 95 PRO A C 1
ATOM 750 O O . PRO A 1 95 ? 2.928 2.057 -23.950 1.00 84.38 95 PRO A O 1
ATOM 753 N N . ILE A 1 96 ? 3.714 0.542 -22.499 1.00 81.12 96 ILE A N 1
ATOM 754 C CA . ILE A 1 96 ? 5.109 0.998 -22.488 1.00 81.12 96 ILE A CA 1
ATOM 755 C C . ILE A 1 96 ? 6.028 -0.081 -23.073 1.00 81.12 96 ILE A C 1
ATOM 757 O O . ILE A 1 96 ? 5.696 -1.269 -23.034 1.00 81.12 96 ILE A O 1
ATOM 761 N N . PRO A 1 97 ? 7.209 0.280 -23.607 1.00 85.75 97 PRO A N 1
ATOM 762 C CA . PRO A 1 97 ? 8.127 -0.727 -24.110 1.00 85.75 97 PRO A CA 1
ATOM 763 C C . PRO A 1 97 ? 8.592 -1.655 -22.983 1.00 85.75 97 PRO A C 1
ATOM 765 O O . PRO A 1 97 ? 8.942 -1.205 -21.891 1.00 85.75 97 PRO A O 1
ATOM 768 N N . LYS A 1 98 ? 8.685 -2.955 -23.281 1.00 84.06 98 LYS A N 1
ATOM 769 C CA . LYS A 1 98 ? 9.076 -3.987 -22.309 1.00 84.06 98 LYS A CA 1
ATOM 770 C C . LYS A 1 98 ? 10.387 -3.673 -21.578 1.00 84.06 98 LYS A C 1
ATOM 772 O O . LYS A 1 98 ? 10.468 -3.851 -20.373 1.00 84.06 98 LYS A O 1
ATOM 777 N N . ALA A 1 99 ? 11.389 -3.151 -22.285 1.00 83.69 99 ALA A N 1
ATOM 778 C CA . ALA A 1 99 ? 12.667 -2.785 -21.673 1.00 83.69 99 ALA A CA 1
ATOM 779 C C . ALA A 1 99 ? 12.519 -1.713 -20.574 1.00 83.69 99 ALA A C 1
ATOM 781 O O . ALA A 1 99 ? 13.229 -1.765 -19.573 1.00 83.69 99 ALA A O 1
ATOM 782 N N . PHE A 1 100 ? 11.581 -0.770 -20.733 1.00 82.50 100 PHE A N 1
ATOM 783 C CA . PHE A 1 100 ? 11.272 0.211 -19.691 1.00 82.50 100 PHE A CA 1
ATOM 784 C C . PHE A 1 100 ? 10.566 -0.455 -18.513 1.00 82.50 100 PHE A C 1
ATOM 786 O O . PHE A 1 100 ? 10.990 -0.258 -17.378 1.00 82.50 100 PHE A O 1
ATOM 793 N N . ALA A 1 101 ? 9.546 -1.277 -18.776 1.00 82.56 101 ALA A N 1
ATOM 794 C CA . ALA A 1 101 ? 8.869 -2.054 -17.739 1.00 82.56 101 ALA A CA 1
ATOM 795 C C . ALA A 1 101 ? 9.870 -2.862 -16.894 1.00 82.56 101 ALA A C 1
ATOM 797 O O . ALA A 1 101 ? 9.886 -2.727 -15.673 1.00 82.56 101 ALA A O 1
ATOM 798 N N . ASP A 1 102 ? 10.769 -3.607 -17.543 1.00 84.56 102 ASP A N 1
ATOM 799 C CA . ASP A 1 102 ? 11.789 -4.428 -16.885 1.00 84.56 102 ASP A CA 1
ATOM 800 C C . ASP A 1 102 ? 12.742 -3.578 -16.021 1.00 84.56 102 ASP A C 1
ATOM 802 O O . ASP A 1 102 ? 13.021 -3.928 -14.870 1.00 84.56 102 ASP A O 1
ATOM 806 N N . MET A 1 103 ? 13.206 -2.434 -16.542 1.00 84.50 103 MET A N 1
ATOM 807 C CA . MET A 1 103 ? 14.085 -1.508 -15.818 1.00 84.50 103 MET A CA 1
ATOM 808 C C . MET A 1 103 ? 13.417 -0.956 -14.552 1.00 84.50 103 MET A C 1
ATOM 810 O O . MET A 1 103 ? 14.035 -0.932 -13.486 1.00 84.50 103 MET A O 1
ATOM 814 N N . TYR A 1 104 ? 12.156 -0.531 -14.641 1.00 82.50 104 TYR A N 1
ATOM 815 C CA . TYR A 1 104 ? 11.435 -0.040 -13.470 1.00 82.50 104 TYR A CA 1
ATOM 816 C C . TYR A 1 104 ? 11.137 -1.172 -12.493 1.00 82.50 104 TYR A C 1
ATOM 818 O O . TYR A 1 104 ? 11.413 -1.019 -11.306 1.00 82.50 104 TYR A O 1
ATOM 826 N N . SER A 1 105 ? 10.686 -2.338 -12.960 1.00 85.38 105 SER A N 1
ATOM 827 C CA . SER A 1 105 ? 10.470 -3.501 -12.095 1.00 85.38 105 SER A CA 1
ATOM 828 C C . SER A 1 105 ? 11.718 -3.869 -11.288 1.00 85.38 105 SER A C 1
ATOM 830 O O . SER A 1 105 ? 11.583 -4.248 -10.128 1.00 85.38 105 SER A O 1
ATOM 832 N N . MET A 1 106 ? 12.932 -3.716 -11.834 1.00 87.50 106 MET A N 1
ATOM 833 C CA . MET A 1 106 ? 14.171 -3.931 -11.071 1.00 87.50 106 MET A CA 1
ATOM 834 C C . MET A 1 106 ? 14.297 -3.002 -9.853 1.00 87.50 106 MET A C 1
ATOM 836 O O . MET A 1 106 ? 14.676 -3.471 -8.780 1.00 87.50 106 MET A O 1
ATOM 840 N N . ARG A 1 107 ? 13.937 -1.715 -9.985 1.00 87.88 107 ARG A N 1
ATOM 841 C CA . ARG A 1 107 ? 13.942 -0.744 -8.874 1.00 87.88 107 ARG A CA 1
ATOM 842 C C . ARG A 1 107 ? 13.019 -1.198 -7.746 1.00 87.88 107 ARG A C 1
ATOM 844 O O . ARG A 1 107 ? 13.470 -1.319 -6.613 1.00 87.88 107 ARG A O 1
ATOM 851 N N . TYR A 1 108 ? 11.757 -1.500 -8.056 1.00 89.06 108 TYR A N 1
ATOM 852 C CA . TYR A 1 108 ? 10.771 -1.877 -7.033 1.00 89.06 108 TYR A CA 1
ATOM 853 C C . TYR A 1 108 ? 10.995 -3.286 -6.484 1.00 89.06 108 TYR A C 1
ATOM 855 O O . TYR A 1 108 ? 10.581 -3.559 -5.365 1.00 89.06 108 TYR A O 1
ATOM 863 N N . LYS A 1 109 ? 11.691 -4.173 -7.210 1.00 91.62 109 LYS A N 1
ATOM 864 C CA . LYS A 1 109 ? 12.129 -5.487 -6.703 1.00 91.62 109 LYS A CA 1
ATOM 865 C C . LYS A 1 109 ? 13.318 -5.402 -5.742 1.00 91.62 109 LYS A C 1
ATOM 867 O O . LYS A 1 109 ? 13.514 -6.338 -4.965 1.00 91.62 109 LYS A O 1
ATOM 872 N N . CYS A 1 110 ? 14.063 -4.298 -5.720 1.00 93.06 110 CYS A N 1
ATOM 873 C CA . CYS A 1 110 ? 15.156 -4.095 -4.773 1.00 93.06 110 CYS A CA 1
ATOM 874 C C . CYS A 1 110 ? 14.633 -3.878 -3.342 1.00 93.06 110 CYS A C 1
ATOM 876 O O . CYS A 1 110 ? 13.953 -2.891 -3.063 1.00 93.06 110 CYS A O 1
ATOM 878 N N . ASN A 1 111 ? 14.987 -4.784 -2.427 1.00 93.25 111 ASN A N 1
ATOM 879 C CA . ASN A 1 111 ? 14.530 -4.732 -1.038 1.00 93.25 111 ASN A CA 1
ATOM 880 C C . ASN A 1 111 ? 15.054 -3.506 -0.285 1.00 93.25 111 ASN A C 1
ATOM 882 O O . ASN A 1 111 ? 14.288 -2.816 0.376 1.00 93.25 111 ASN A O 1
ATOM 886 N N . ASP A 1 112 ? 16.342 -3.195 -0.435 1.00 93.50 112 ASP A N 1
ATOM 887 C CA . ASP A 1 112 ? 16.960 -2.059 0.255 1.00 93.50 112 ASP A CA 1
ATOM 888 C C . ASP A 1 112 ? 16.316 -0.739 -0.163 1.00 93.50 112 ASP A C 1
ATOM 890 O O . ASP A 1 112 ? 16.031 0.117 0.673 1.00 93.50 112 ASP A O 1
ATOM 894 N N . TRP A 1 113 ? 16.024 -0.596 -1.459 1.00 91.94 113 TRP A N 1
ATOM 895 C CA . TRP A 1 113 ? 15.335 0.582 -1.966 1.00 91.94 113 TRP A CA 1
ATOM 896 C C . TRP A 1 113 ? 13.929 0.711 -1.368 1.00 91.94 113 TRP A C 1
ATOM 898 O O . TRP A 1 113 ? 13.583 1.792 -0.892 1.00 91.94 113 TRP A O 1
ATOM 908 N N . ARG A 1 114 ? 13.144 -0.378 -1.334 1.00 92.19 114 ARG A N 1
ATOM 909 C CA . ARG A 1 114 ? 11.809 -0.374 -0.712 1.00 92.19 114 ARG A CA 1
ATOM 910 C C . ARG A 1 114 ? 11.878 -0.015 0.765 1.00 92.19 114 ARG A C 1
ATOM 912 O O . ARG A 1 114 ? 11.162 0.882 1.188 1.00 92.19 114 ARG A O 1
ATOM 919 N N . ASN A 1 115 ? 12.786 -0.632 1.518 1.00 91.50 115 ASN A N 1
ATOM 920 C CA . ASN A 1 115 ? 12.967 -0.346 2.940 1.00 91.50 115 ASN A CA 1
ATOM 921 C C . ASN A 1 115 ? 13.273 1.136 3.186 1.00 91.50 115 ASN A C 1
ATOM 923 O O . ASN A 1 115 ? 12.727 1.729 4.113 1.00 91.50 115 ASN A O 1
ATOM 927 N N . ILE A 1 116 ? 14.106 1.759 2.347 1.00 92.50 116 ILE A N 1
ATOM 928 C CA . ILE A 1 116 ? 14.384 3.199 2.438 1.00 92.50 116 ILE A CA 1
ATOM 929 C C . ILE A 1 116 ? 13.116 4.022 2.184 1.00 92.50 116 ILE A C 1
ATOM 931 O O . ILE A 1 116 ? 12.873 4.989 2.903 1.00 92.50 116 ILE A O 1
ATOM 935 N N . GLN A 1 117 ? 12.310 3.661 1.180 1.00 90.12 117 GLN A N 1
ATOM 936 C CA . GLN A 1 117 ? 11.069 4.383 0.884 1.00 90.12 117 GLN A CA 1
ATOM 937 C C . GLN A 1 117 ? 10.022 4.212 1.985 1.00 90.12 117 GLN A C 1
ATOM 939 O O . GLN A 1 117 ? 9.495 5.204 2.468 1.00 90.12 117 GLN A O 1
ATOM 944 N N . ILE A 1 118 ? 9.758 2.984 2.430 1.00 90.44 118 ILE A N 1
ATOM 945 C CA . ILE A 1 118 ? 8.725 2.680 3.431 1.00 90.44 118 ILE A CA 1
ATOM 946 C C . ILE A 1 118 ? 9.028 3.370 4.764 1.00 90.44 118 ILE A C 1
ATOM 948 O O . ILE A 1 118 ? 8.119 3.863 5.427 1.00 90.44 118 ILE A O 1
ATOM 952 N N . ASN A 1 119 ? 10.307 3.475 5.136 1.00 90.94 119 ASN A N 1
ATOM 953 C CA . ASN A 1 119 ? 10.741 4.176 6.347 1.00 90.94 119 ASN A CA 1
ATOM 954 C C . ASN A 1 119 ? 10.934 5.692 6.149 1.00 90.94 119 ASN A C 1
ATOM 956 O O . ASN A 1 119 ? 11.291 6.402 7.091 1.00 90.94 119 ASN A O 1
ATOM 960 N N . SER A 1 120 ? 10.724 6.215 4.939 1.00 94.75 120 SER A N 1
ATOM 961 C CA . SER A 1 120 ? 10.790 7.650 4.679 1.00 94.75 120 SER A CA 1
ATOM 962 C C . SER A 1 120 ? 9.559 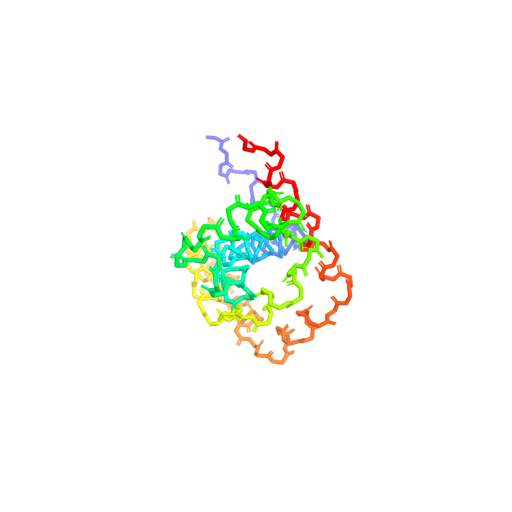8.344 5.252 1.00 94.75 120 SER A C 1
ATOM 964 O O . SER A 1 120 ? 8.432 8.065 4.848 1.00 94.75 120 SER A O 1
ATOM 966 N N . ILE A 1 121 ? 9.779 9.322 6.136 1.00 95.44 121 ILE A N 1
ATOM 967 C CA . ILE A 1 121 ? 8.707 10.151 6.714 1.00 95.44 121 ILE A CA 1
ATOM 968 C C . ILE A 1 121 ? 7.865 10.795 5.609 1.00 95.44 121 ILE A C 1
ATOM 970 O O . ILE A 1 121 ? 6.640 10.795 5.683 1.00 95.44 121 ILE A O 1
ATOM 974 N N . GLN A 1 122 ? 8.518 11.318 4.568 1.00 95.38 122 GLN A N 1
ATOM 975 C CA . GLN A 1 122 ? 7.826 11.966 3.456 1.00 95.38 122 GLN A CA 1
ATOM 976 C C . GLN A 1 122 ? 6.889 10.988 2.740 1.00 95.38 122 GLN A C 1
ATOM 978 O O . GLN A 1 122 ? 5.731 11.310 2.493 1.00 95.38 122 GLN A O 1
ATOM 983 N N . TRP A 1 123 ? 7.371 9.777 2.465 1.00 94.88 123 TRP A N 1
ATOM 984 C CA . TRP A 1 123 ? 6.588 8.762 1.767 1.00 94.88 123 TRP A CA 1
ATOM 985 C C . TRP A 1 123 ? 5.426 8.249 2.627 1.00 94.88 123 TRP A C 1
ATOM 987 O O . TRP A 1 123 ? 4.311 8.098 2.136 1.00 94.88 123 TRP A O 1
ATOM 997 N N . GLN A 1 124 ? 5.643 8.058 3.932 1.00 95.38 124 GLN A N 1
ATOM 998 C CA . GLN A 1 124 ? 4.574 7.685 4.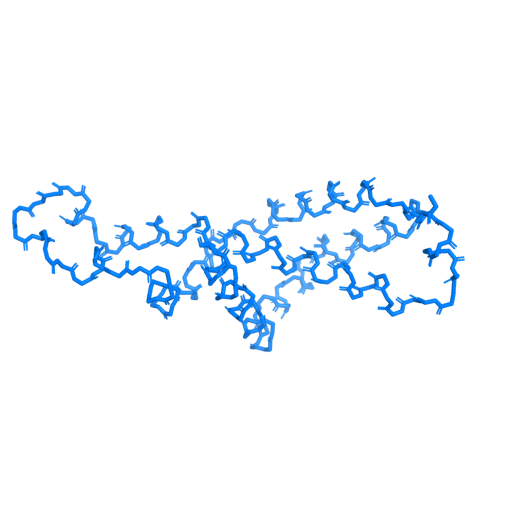861 1.00 95.38 124 GLN A CA 1
ATOM 999 C C . GLN A 1 124 ? 3.476 8.754 4.950 1.00 95.38 124 GLN A C 1
ATOM 1001 O O . GLN A 1 124 ? 2.294 8.415 5.007 1.00 95.38 124 GLN A O 1
ATOM 1006 N N . LEU A 1 125 ? 3.841 10.041 4.923 1.00 96.06 125 LEU A N 1
ATOM 1007 C CA . LEU A 1 125 ? 2.872 11.139 4.882 1.00 96.06 125 LEU A CA 1
ATOM 1008 C C . LEU A 1 125 ? 2.050 11.123 3.587 1.00 96.06 125 LEU A C 1
ATOM 1010 O O . LEU A 1 125 ? 0.830 11.274 3.639 1.00 96.06 125 LEU A O 1
ATOM 1014 N N . GLU A 1 126 ? 2.695 10.909 2.441 1.00 96.31 126 GLU A N 1
ATOM 1015 C CA . GLU A 1 126 ? 2.018 10.788 1.143 1.00 96.31 126 GLU A CA 1
ATOM 1016 C C . GLU A 1 126 ? 1.068 9.584 1.113 1.00 96.31 126 GLU A C 1
ATOM 1018 O O . GLU A 1 126 ? -0.086 9.709 0.696 1.00 96.31 126 GLU A O 1
ATOM 1023 N N . LEU A 1 127 ? 1.511 8.436 1.635 1.00 96.56 127 LEU A N 1
ATOM 1024 C CA . LEU A 1 127 ? 0.692 7.233 1.761 1.00 96.56 127 LEU A CA 1
ATOM 1025 C C . LEU A 1 127 ? -0.542 7.484 2.637 1.00 96.56 127 LEU A C 1
ATOM 1027 O O . LEU A 1 127 ? -1.658 7.127 2.253 1.00 96.56 127 LEU A O 1
ATOM 1031 N N . TYR A 1 128 ? -0.357 8.125 3.793 1.00 96.38 128 TYR A N 1
ATOM 1032 C CA . TYR A 1 128 ? -1.451 8.474 4.697 1.00 96.38 128 TYR A CA 1
ATOM 1033 C C . TYR A 1 128 ? -2.478 9.390 4.014 1.00 96.38 128 TYR A C 1
ATOM 1035 O O . TYR A 1 128 ? -3.688 9.160 4.108 1.00 96.38 128 TYR A O 1
ATOM 1043 N N . GLN A 1 129 ? -2.010 10.413 3.290 1.00 95.62 129 GLN A N 1
ATOM 1044 C CA . GLN A 1 129 ? -2.871 11.337 2.546 1.00 95.62 129 GLN A CA 1
ATOM 1045 C C . GLN A 1 129 ? -3.654 10.624 1.439 1.00 95.62 129 GLN A C 1
ATOM 1047 O O . GLN A 1 129 ? -4.861 10.843 1.309 1.00 95.62 129 GLN A O 1
ATOM 1052 N N . HIS A 1 130 ? -3.007 9.727 0.692 1.00 94.94 130 HIS A N 1
ATOM 1053 C CA . HIS A 1 130 ? -3.668 8.922 -0.333 1.00 94.94 130 HIS A CA 1
ATOM 1054 C C . HIS A 1 130 ? -4.742 8.007 0.256 1.00 94.94 130 HIS A C 1
ATOM 1056 O O . HIS A 1 130 ? -5.879 8.013 -0.219 1.00 94.94 130 HIS A O 1
ATOM 1062 N N . ALA A 1 131 ? -4.420 7.265 1.318 1.00 95.31 131 ALA A N 1
ATOM 1063 C CA . ALA A 1 131 ? -5.384 6.405 2.000 1.00 95.31 131 ALA A CA 1
ATOM 1064 C C . ALA A 1 131 ? -6.581 7.211 2.538 1.00 95.31 131 ALA A C 1
ATOM 1066 O O . ALA A 1 131 ? -7.729 6.789 2.401 1.00 95.31 131 ALA A O 1
ATOM 1067 N N . THR A 1 132 ? -6.327 8.410 3.070 1.00 95.00 132 THR A N 1
ATOM 1068 C CA . THR A 1 132 ? -7.370 9.343 3.517 1.00 95.00 132 THR A CA 1
ATOM 1069 C C . THR A 1 132 ? -8.268 9.794 2.358 1.00 95.00 132 THR A C 1
ATOM 1071 O O . THR A 1 132 ? -9.490 9.761 2.491 1.00 95.00 132 THR A O 1
ATOM 1074 N N . SER A 1 133 ? -7.705 10.167 1.200 1.00 94.00 133 SER A N 1
ATOM 1075 C CA . SER A 1 133 ? -8.501 10.543 0.014 1.00 94.00 133 SER A CA 1
ATOM 1076 C C . SER A 1 133 ? -9.410 9.401 -0.438 1.00 94.00 133 SER A C 1
ATOM 1078 O O . SER A 1 133 ? -10.604 9.597 -0.646 1.00 94.00 133 SER A O 1
ATOM 1080 N N . MET A 1 134 ? -8.875 8.178 -0.480 1.00 93.94 134 MET A N 1
ATOM 1081 C CA . MET A 1 134 ? -9.626 6.983 -0.873 1.00 93.94 134 MET A CA 1
ATOM 1082 C C . MET A 1 134 ? -10.772 6.630 0.086 1.00 93.94 134 ME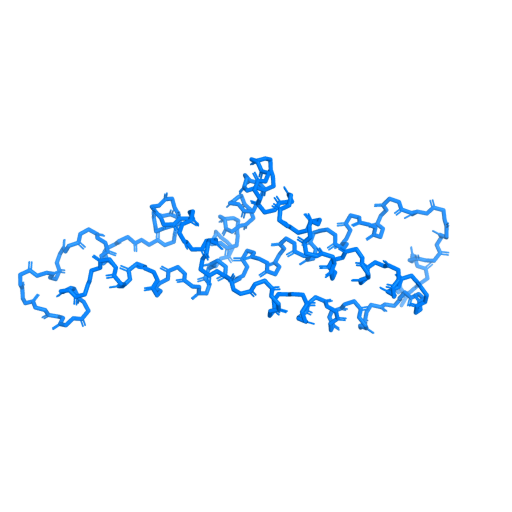T A C 1
ATOM 1084 O O . MET A 1 134 ? -11.719 5.959 -0.321 1.00 93.94 134 MET A O 1
ATOM 1088 N N . ILE A 1 135 ? -10.696 7.043 1.356 1.00 91.50 135 ILE A N 1
ATOM 1089 C CA . ILE A 1 135 ? -11.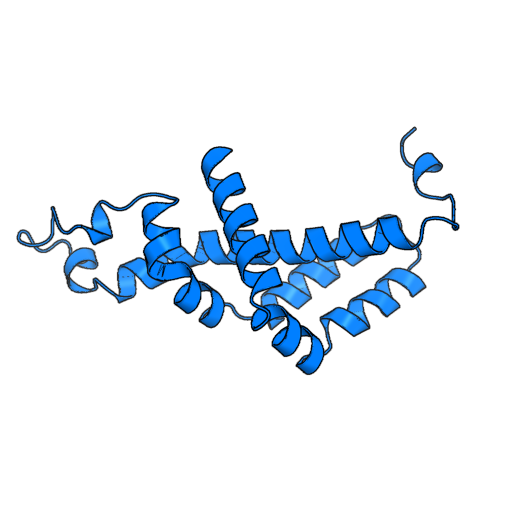814 6.922 2.302 1.00 91.50 135 ILE A CA 1
ATOM 1090 C C . ILE A 1 135 ? -12.905 7.946 1.970 1.00 91.50 135 ILE A C 1
ATOM 1092 O O . ILE A 1 135 ? -14.077 7.590 1.997 1.00 91.50 135 ILE A O 1
ATOM 1096 N N . LYS A 1 136 ? -12.534 9.191 1.644 1.00 87.06 136 LYS A N 1
ATOM 1097 C CA . LYS A 1 136 ? -13.480 10.285 1.344 1.00 87.06 136 LYS A CA 1
ATOM 1098 C C . LYS A 1 136 ? -14.236 10.107 0.029 1.00 87.06 136 LYS A C 1
ATOM 1100 O O . LYS A 1 136 ? -15.309 10.676 -0.134 1.00 87.06 136 LYS A O 1
ATOM 1105 N N . GLU A 1 137 ? -13.660 9.367 -0.911 1.00 83.12 137 GLU A N 1
ATOM 1106 C CA . GLU A 1 137 ? -14.261 9.072 -2.218 1.00 83.12 137 GLU A CA 1
ATOM 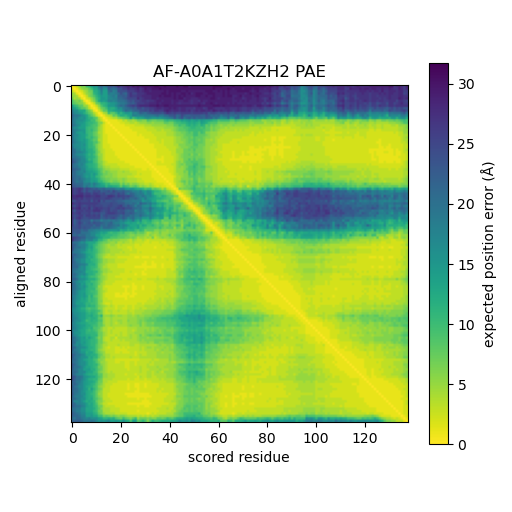1107 C C . GLU A 1 137 ? -15.305 7.937 -2.178 1.00 83.12 137 GLU A C 1
ATOM 1109 O O . GLU A 1 137 ? -15.972 7.698 -3.186 1.00 83.12 137 GLU A O 1
ATOM 1114 N N . LYS A 1 138 ? -15.449 7.236 -1.043 1.00 61.72 138 LYS A N 1
ATOM 1115 C CA . LYS A 1 138 ? -16.435 6.162 -0.826 1.00 61.72 138 LYS A CA 1
ATOM 1116 C C . LYS A 1 138 ? -17.714 6.674 -0.172 1.00 61.72 138 LYS A C 1
ATOM 1118 O O . LYS A 1 138 ? -18.785 6.149 -0.550 1.00 61.72 138 LYS A O 1
#

Organism: NCBI:txid1918949

Mean predicted aligned error: 8.32 Å

Foldseek 3Di:
DPLVVVPPPVPPVVVVVVLVVLLLLLLLVQLVVCLVVQLCVVPVVVVVVDVVCVPPVSVVDDQLRSCVVCVVVSLVPDDLVVSLVVSLVVLVPDPDDPVVSVVVSVQSPDPVNVVCQSPDPVNSVVSSVSNSVVSVVD

Solvent-accessible surface area (backbone atoms only — not comparable to full-atom values): 8139 Å² total; per-residue (Å²): 143,70,75,81,77,73,71,61,91,81,50,66,69,56,58,54,48,54,50,53,51,51,50,45,50,53,50,23,50,51,38,68,68,40,43,64,58,54,54,41,66,80,33,57,66,47,75,68,67,38,86,91,33,83,78,40,65,82,76,70,48,54,69,64,55,45,44,76,74,41,45,70,62,33,59,74,68,56,62,62,66,62,50,45,53,56,45,49,58,54,50,72,69,46,100,61,60,65,72,57,47,52,56,53,47,52,55,66,67,33,62,70,58,46,54,54,46,69,72,28,68,68,50,47,51,52,35,51,50,50,35,48,50,62,54,74,75,107

Secondary structure (DSSP, 8-state):
--GGGS--TT-HHHHHHHHHHHHHHHHHHHHHHHHHHHHHHHTHHHHTT-TTTTT-HHHH--THHHHHHHHHHHHHTS-HHHHHHHHHHHHHHSSS-HHHHHHHHHHHH-HHHHHHHHT-HHHHHHHHHHHHHHHHT-

Sequence (138 aa):
MIADQIYNMEDGPCVSRLLDETFLCLYAKAVLENIDNVSKNHCYGCAVNHLSQSKHECIMWKGEEKLSAYFSEVVDSIDDNVIVDKFCDEIARLPIPKAFADMYSMRYKCNDWRNIQINSIQWQLELYQHATSMIKEK

Nearest PDB structures (foldseek):
  6vvo-assembly1_D  TM=3.941E-01  e=1.729E+00  Homo sapiens
  7sqn-assembly1_A  TM=1.400E-01  e=2.804E+00  Escherichia coli

pLDDT: mean 82.02, std 15.92, range [39.19, 96.56]